Protein AF-Q95M94-F1 (afdb_monomer_lite)

pLDDT: mean 90.99, std 8.96, range [50.69, 97.06]

InterPro domains:
  IPR001356 Homeodomain [PF00046] (1-47)
  IPR001356 Homeodomain [PS50071] (1-48)
  IPR001356 Homeodomain [SM00389] (1-52)
  IPR001356 Homeodomain [cd00086] (1-49)
  IPR009057 Homedomain-like superfamily [SSF46689] (1-50)
  IPR017970 Homeobox, conserved site [PS00027] (23-46)
  IPR050649 Paired Homeobox Transcription Factors [PTHR24329] (1-52)

Radius of gyration: 11.53 Å; chains: 1; bounding box: 31×18×26 Å

Sequence (53 aa):
QIEALEKEFERTHYPDVFARERLAAKIDLPEARIQVWFSNRRAKWRREEKLRN

Foldseek 3Di:
DVVLLVVVCVVPLDDDQVRLVVSCVVVVHDSVVSVVVSVVVVVVVVVVVVVVD

Organism: Equus caballus (NCBI:txid9796)

Structure (mmCIF, N/CA/C/O backbone):
data_AF-Q95M94-F1
#
_entry.id   AF-Q95M94-F1
#
loop_
_atom_site.group_PDB
_atom_site.id
_atom_site.type_symbol
_atom_site.label_atom_id
_atom_site.label_alt_id
_atom_site.label_comp_id
_atom_site.label_asym_id
_atom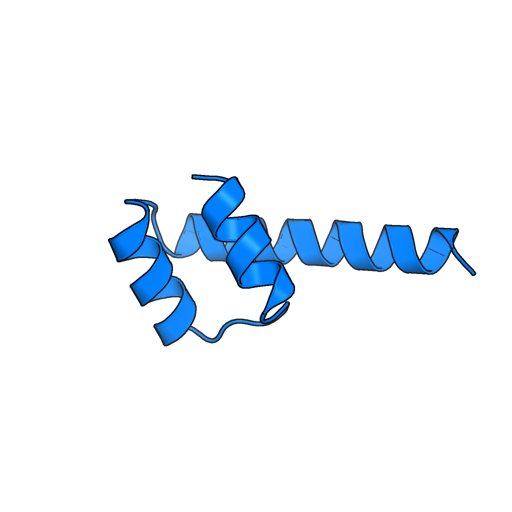_site.label_entity_id
_atom_site.label_seq_id
_atom_site.pdbx_PDB_ins_code
_atom_site.Cartn_x
_atom_site.Cartn_y
_atom_site.Cartn_z
_atom_site.occupancy
_atom_site.B_iso_or_equiv
_atom_site.auth_seq_id
_atom_site.auth_comp_id
_atom_site.auth_asym_id
_atom_site.auth_atom_id
_atom_site.pdbx_PDB_model_num
ATOM 1 N N . GLN A 1 1 ? 0.341 8.623 7.362 1.00 65.00 1 GLN A N 1
ATOM 2 C CA . GLN A 1 1 ? -0.248 7.476 6.623 1.00 65.00 1 GLN A CA 1
ATOM 3 C C . GLN A 1 1 ? 0.732 6.855 5.622 1.00 65.00 1 GLN A C 1
ATOM 5 O O . GLN A 1 1 ? 0.954 5.655 5.710 1.00 65.00 1 GLN A O 1
ATOM 10 N N . ILE A 1 2 ? 1.364 7.626 4.723 1.00 82.38 2 ILE A N 1
ATOM 11 C CA . ILE A 1 2 ?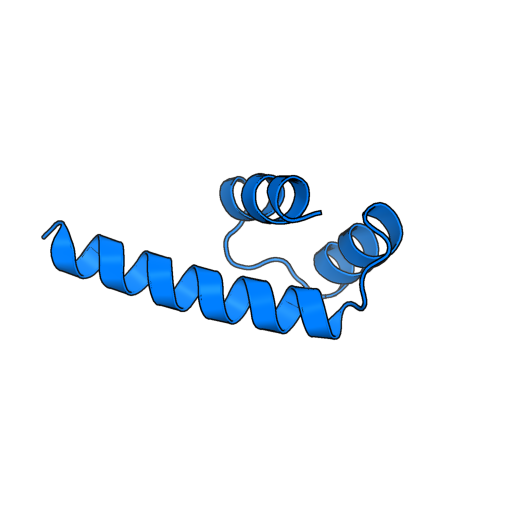 2.319 7.085 3.727 1.00 82.38 2 ILE A CA 1
ATOM 12 C C . ILE A 1 2 ? 3.571 6.463 4.369 1.00 82.38 2 ILE A C 1
ATOM 14 O O . ILE A 1 2 ? 4.003 5.406 3.931 1.00 82.38 2 ILE A O 1
ATOM 18 N N . GLU A 1 3 ? 4.101 7.034 5.453 1.00 89.25 3 GLU A N 1
ATOM 19 C CA . GLU A 1 3 ? 5.273 6.474 6.155 1.00 89.25 3 GLU A CA 1
ATOM 20 C C . GLU A 1 3 ? 5.037 5.057 6.689 1.00 89.25 3 GLU A C 1
ATOM 22 O O . GLU A 1 3 ? 5.932 4.221 6.659 1.00 89.25 3 GLU A O 1
ATOM 27 N N . ALA A 1 4 ? 3.819 4.753 7.144 1.00 87.94 4 ALA A N 1
ATOM 28 C CA . ALA A 1 4 ? 3.471 3.410 7.595 1.00 87.94 4 ALA A CA 1
ATOM 29 C C . ALA A 1 4 ? 3.383 2.414 6.426 1.00 87.94 4 ALA A C 1
ATOM 31 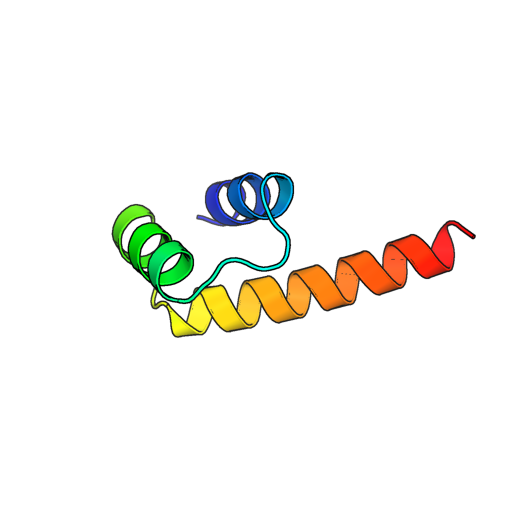O O . ALA A 1 4 ? 3.715 1.245 6.604 1.00 87.94 4 ALA A O 1
ATOM 32 N N . LEU A 1 5 ? 2.969 2.878 5.242 1.00 91.81 5 LEU A N 1
ATOM 33 C CA . LEU A 1 5 ? 2.930 2.074 4.019 1.00 91.81 5 LEU A CA 1
ATOM 34 C C . LEU A 1 5 ? 4.340 1.803 3.483 1.00 91.81 5 LEU A C 1
ATOM 36 O O . LEU A 1 5 ? 4.644 0.658 3.168 1.00 91.81 5 LEU A O 1
ATOM 40 N N . GLU A 1 6 ? 5.213 2.814 3.441 1.00 93.88 6 GLU A N 1
ATOM 41 C CA . GLU A 1 6 ? 6.627 2.643 3.065 1.00 93.88 6 GLU A CA 1
ATOM 42 C C . GLU A 1 6 ? 7.358 1.736 4.065 1.00 93.88 6 GLU A C 1
ATOM 44 O O . GLU A 1 6 ? 8.026 0.794 3.652 1.00 93.88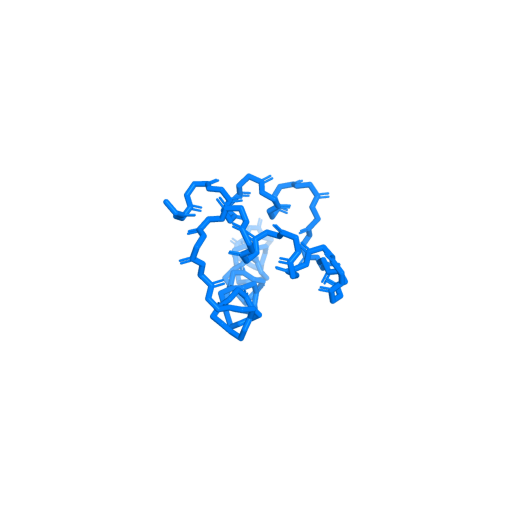 6 GLU A O 1
ATOM 49 N N . LYS A 1 7 ? 7.150 1.924 5.375 1.00 93.38 7 LYS A N 1
ATOM 50 C CA . LYS A 1 7 ? 7.753 1.065 6.405 1.00 93.38 7 LYS A CA 1
ATOM 51 C C . LYS A 1 7 ? 7.316 -0.396 6.291 1.00 93.38 7 LYS A C 1
ATOM 53 O O . LYS A 1 7 ? 8.115 -1.295 6.531 1.00 93.38 7 LYS A O 1
ATOM 58 N N . GLU A 1 8 ? 6.054 -0.660 5.955 1.00 92.88 8 GLU A N 1
ATOM 59 C CA . GLU A 1 8 ? 5.605 -2.037 5.717 1.00 92.88 8 GLU A CA 1
ATOM 60 C C . GLU A 1 8 ? 6.146 -2.578 4.382 1.00 92.88 8 GLU A C 1
ATOM 62 O O . GLU A 1 8 ? 6.509 -3.750 4.301 1.00 92.88 8 GLU A O 1
ATOM 67 N N . PHE A 1 9 ? 6.284 -1.724 3.363 1.00 93.75 9 PHE A N 1
ATOM 68 C CA . PHE A 1 9 ? 6.880 -2.078 2.073 1.00 93.75 9 PHE A CA 1
ATOM 69 C C . PHE A 1 9 ? 8.345 -2.518 2.204 1.00 93.75 9 PHE A C 1
ATOM 71 O O . PHE A 1 9 ? 8.733 -3.497 1.574 1.00 93.75 9 PHE A O 1
ATOM 78 N N . GLU A 1 10 ? 9.132 -1.869 3.066 1.00 93.19 10 GLU A N 1
ATOM 79 C CA . GLU A 1 10 ? 10.512 -2.278 3.384 1.00 93.19 10 GLU A CA 1
ATOM 80 C C . GLU A 1 10 ? 10.595 -3.685 3.996 1.00 93.19 10 GLU A C 1
ATOM 82 O O . GLU A 1 10 ? 11.588 -4.386 3.810 1.00 93.19 10 GLU A O 1
ATOM 87 N N . ARG A 1 11 ? 9.552 -4.118 4.718 1.00 92.75 11 ARG A N 1
ATOM 88 C CA . ARG A 1 11 ? 9.475 -5.469 5.300 1.00 92.75 11 ARG A CA 1
ATOM 89 C C . ARG A 1 11 ? 9.029 -6.493 4.268 1.00 92.75 11 ARG A C 1
ATOM 91 O O . ARG A 1 11 ? 9.532 -7.613 4.252 1.00 92.75 11 ARG A O 1
ATOM 98 N N . THR A 1 12 ? 8.054 -6.130 3.438 1.00 92.88 12 THR A N 1
ATOM 99 C CA . THR A 1 12 ? 7.568 -6.972 2.348 1.00 92.88 12 THR A CA 1
ATOM 100 C C . THR A 1 12 ? 6.934 -6.149 1.233 1.00 92.88 12 THR A C 1
ATOM 102 O O . THR A 1 12 ? 6.001 -5.374 1.436 1.00 92.88 12 THR A O 1
ATOM 105 N N . HIS A 1 13 ? 7.362 -6.399 -0.004 1.00 93.38 13 HIS A N 1
ATOM 106 C CA . HIS A 1 13 ? 6.737 -5.817 -1.193 1.00 93.38 13 HIS A CA 1
ATOM 107 C C . HIS A 1 13 ? 5.377 -6.463 -1.539 1.00 93.38 13 HIS A C 1
ATOM 109 O O . HIS A 1 13 ? 4.611 -5.913 -2.342 1.00 93.38 13 HIS A O 1
ATOM 115 N N . TYR A 1 14 ? 5.071 -7.628 -0.954 1.00 94.25 14 TYR A N 1
ATOM 116 C CA . TYR A 1 14 ? 3.892 -8.451 -1.245 1.00 94.25 14 TYR A CA 1
ATOM 117 C C . TYR A 1 14 ? 3.177 -8.883 0.049 1.00 94.25 14 TYR A C 1
ATOM 119 O O . TYR A 1 14 ? 3.183 -10.066 0.387 1.00 94.25 14 TYR A O 1
ATOM 127 N N . PRO A 1 15 ? 2.559 -7.950 0.795 1.00 93.38 15 PRO A N 1
ATOM 128 C CA . PRO A 1 15 ? 1.753 -8.310 1.957 1.00 93.38 15 PRO A CA 1
ATOM 129 C C . PRO A 1 15 ? 0.506 -9.097 1.530 1.00 93.38 15 PRO A C 1
ATOM 131 O O . PRO A 1 15 ? -0.163 -8.733 0.554 1.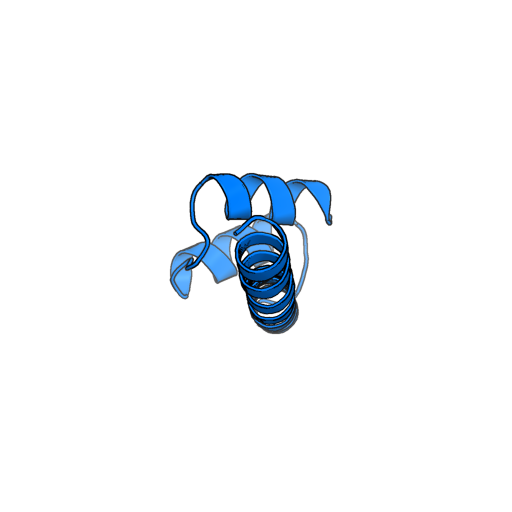00 93.38 15 PRO A O 1
ATOM 134 N N . ASP A 1 16 ? 0.174 -10.150 2.277 1.00 94.75 16 ASP A N 1
ATOM 135 C CA . ASP A 1 16 ? -1.076 -10.899 2.116 1.00 94.75 16 ASP A CA 1
ATOM 136 C C . ASP A 1 16 ? -2.309 -10.077 2.549 1.00 94.75 16 ASP A C 1
ATOM 138 O O . ASP A 1 16 ? -2.194 -8.937 3.008 1.00 94.75 16 ASP A O 1
ATOM 142 N N . VAL A 1 17 ? -3.511 -10.633 2.364 1.00 93.81 17 VAL A N 1
ATOM 143 C CA . VAL A 1 17 ? -4.766 -9.936 2.695 1.00 93.81 17 VAL A CA 1
ATOM 144 C C . VAL A 1 17 ? -4.861 -9.580 4.183 1.00 93.81 17 VAL A C 1
ATOM 146 O O . VAL A 1 17 ? -5.186 -8.442 4.509 1.00 93.81 17 VAL A O 1
ATOM 149 N N . PHE A 1 18 ? -4.457 -10.476 5.087 1.00 95.25 18 PHE A N 1
ATOM 150 C CA . PHE A 1 18 ? -4.515 -10.244 6.533 1.00 95.25 18 PHE A CA 1
ATOM 151 C C . PHE A 1 18 ? -3.532 -9.162 6.991 1.00 95.25 18 PHE A C 1
ATOM 153 O O . PHE A 1 18 ? -3.807 -8.397 7.918 1.00 95.25 18 PHE A O 1
ATOM 160 N N . ALA A 1 19 ? -2.353 -9.090 6.374 1.00 93.56 19 ALA A N 1
ATOM 161 C CA . ALA A 1 19 ? -1.384 -8.032 6.616 1.00 93.56 19 ALA A CA 1
ATOM 162 C C . ALA A 1 19 ? -1.928 -6.671 6.158 1.00 93.56 19 ALA A C 1
ATOM 164 O O . ALA A 1 19 ? -1.806 -5.688 6.892 1.00 93.56 19 ALA A O 1
ATOM 165 N N . ARG A 1 20 ? -2.588 -6.617 4.993 1.00 95.31 20 ARG A N 1
ATOM 166 C CA . ARG A 1 20 ? -3.201 -5.379 4.489 1.00 95.31 20 ARG A CA 1
ATOM 167 C C . ARG A 1 20 ? -4.401 -4.940 5.323 1.00 95.31 20 ARG A C 1
ATOM 169 O O . ARG A 1 20 ? -4.496 -3.753 5.609 1.00 95.31 20 ARG A O 1
ATOM 176 N N . GLU A 1 21 ? -5.252 -5.855 5.780 1.00 95.69 21 GLU A N 1
ATOM 177 C CA . GLU A 1 21 ? -6.373 -5.533 6.678 1.00 95.69 21 GLU A CA 1
ATOM 178 C C . GLU A 1 21 ? -5.901 -5.028 8.048 1.00 95.69 21 GLU A C 1
ATOM 180 O O . GLU A 1 21 ? -6.414 -4.034 8.563 1.00 95.69 21 GLU A O 1
ATOM 185 N N . ARG A 1 22 ? -4.864 -5.647 8.628 1.00 95.00 22 ARG A N 1
ATOM 186 C CA . ARG A 1 22 ? -4.258 -5.143 9.872 1.00 95.00 22 ARG A CA 1
ATOM 187 C C . ARG A 1 22 ? -3.659 -3.754 9.693 1.00 95.00 22 ARG A C 1
ATOM 189 O O . ARG A 1 22 ? -3.793 -2.910 10.578 1.00 95.00 22 ARG A O 1
ATOM 196 N N . LEU A 1 23 ? -3.005 -3.507 8.559 1.00 93.56 23 LEU A N 1
ATOM 197 C CA . LEU A 1 23 ? -2.467 -2.189 8.250 1.00 93.56 23 LEU A CA 1
ATOM 198 C C . LEU A 1 23 ? -3.594 -1.170 8.050 1.00 93.56 23 LEU A C 1
ATOM 200 O O . LEU A 1 23 ? -3.504 -0.083 8.610 1.00 93.56 23 LEU A O 1
ATOM 204 N N . ALA A 1 24 ? -4.661 -1.546 7.339 1.00 95.06 24 ALA A N 1
ATOM 205 C CA . ALA A 1 24 ? -5.863 -0.742 7.117 1.00 95.06 24 ALA A CA 1
ATOM 206 C C . ALA A 1 24 ? -6.473 -0.258 8.433 1.00 95.06 24 ALA A C 1
ATOM 208 O O . ALA A 1 24 ? -6.661 0.945 8.609 1.00 95.06 24 ALA A O 1
ATOM 209 N N . ALA A 1 25 ? -6.673 -1.172 9.384 1.00 94.69 25 ALA A N 1
ATOM 210 C CA . ALA A 1 25 ? -7.158 -0.840 10.720 1.00 94.69 25 ALA A CA 1
ATOM 211 C C . ALA A 1 25 ? -6.187 0.068 11.495 1.00 94.69 25 ALA A C 1
ATOM 213 O O . ALA A 1 25 ? -6.612 0.966 12.215 1.00 94.69 25 ALA A O 1
ATOM 214 N N . LYS A 1 26 ? -4.872 -0.135 11.345 1.00 93.12 26 LYS A N 1
ATOM 215 C CA . LYS A 1 26 ? -3.850 0.637 12.069 1.00 93.12 26 LYS A CA 1
ATOM 216 C C . LYS A 1 26 ? -3.731 2.088 11.597 1.00 93.12 26 LYS A C 1
ATOM 218 O O . LYS A 1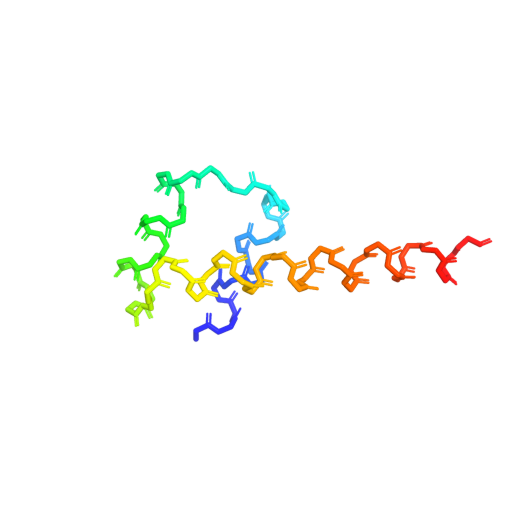 26 ? -3.420 2.956 12.408 1.00 93.12 26 LYS A O 1
ATOM 223 N N . ILE A 1 27 ? -3.881 2.340 10.297 1.00 92.50 27 ILE A N 1
ATOM 224 C CA . ILE A 1 27 ? -3.666 3.671 9.696 1.00 92.50 27 ILE A CA 1
ATOM 225 C C . ILE A 1 27 ? -4.966 4.354 9.264 1.00 92.50 27 ILE A C 1
ATOM 227 O O . ILE A 1 27 ? -4.902 5.401 8.613 1.00 92.50 27 ILE A O 1
ATOM 231 N N . ASP A 1 28 ? -6.099 3.745 9.614 1.00 94.44 28 ASP A N 1
ATOM 232 C CA . ASP A 1 28 ? -7.454 4.161 9.259 1.00 94.44 28 ASP A CA 1
ATOM 233 C C . ASP A 1 28 ? -7.594 4.441 7.755 1.00 94.44 28 ASP A C 1
ATOM 235 O O . ASP A 1 28 ? -7.894 5.546 7.301 1.00 94.44 28 ASP A O 1
ATOM 239 N N . LEU A 1 29 ? -7.259 3.432 6.947 1.00 94.19 29 LEU A N 1
ATOM 240 C CA . LEU A 1 29 ? -7.319 3.514 5.491 1.00 94.19 29 LEU A CA 1
ATOM 241 C C . LEU A 1 29 ? -7.965 2.248 4.923 1.00 94.19 29 LEU A C 1
ATOM 243 O O . LEU A 1 29 ? -7.587 1.159 5.340 1.00 94.19 29 LEU A O 1
ATOM 247 N N . PRO A 1 30 ? -8.870 2.337 3.931 1.00 95.75 30 PRO A N 1
ATOM 248 C CA . PRO A 1 30 ? -9.462 1.147 3.326 1.00 95.75 30 PRO A CA 1
ATOM 249 C C . PRO A 1 30 ? -8.406 0.191 2.752 1.00 95.75 30 PRO A C 1
ATOM 251 O O . PRO A 1 30 ? -7.483 0.632 2.063 1.00 95.75 30 PRO A O 1
ATOM 254 N N . GLU A 1 31 ? -8.581 -1.120 2.949 1.00 95.38 31 GLU A N 1
ATOM 255 C CA . GLU A 1 31 ? -7.684 -2.160 2.411 1.00 95.38 31 GLU A CA 1
ATOM 256 C C . GLU A 1 31 ? -7.469 -1.994 0.899 1.00 95.38 31 GLU A C 1
ATOM 258 O O . GLU A 1 31 ? -6.331 -2.018 0.429 1.00 95.38 31 GLU A O 1
ATOM 263 N N . ALA A 1 32 ? -8.529 -1.665 0.155 1.00 95.44 32 ALA A N 1
ATOM 264 C CA . ALA A 1 32 ? -8.452 -1.419 -1.281 1.00 95.44 32 ALA A CA 1
ATOM 265 C C . ALA A 1 32 ? -7.471 -0.286 -1.643 1.00 95.44 32 ALA A C 1
ATOM 267 O O . ALA A 1 32 ? -6.751 -0.365 -2.642 1.00 95.44 32 ALA A O 1
ATOM 268 N N . ARG A 1 33 ? -7.387 0.772 -0.821 1.00 95.62 33 ARG A N 1
ATOM 269 C CA . ARG A 1 33 ? -6.416 1.864 -1.016 1.00 95.62 33 ARG A CA 1
ATOM 270 C C . ARG A 1 33 ? -4.991 1.380 -0.760 1.00 95.62 33 ARG A C 1
ATOM 272 O O . ARG A 1 33 ? -4.093 1.754 -1.512 1.00 95.62 33 ARG A O 1
ATOM 279 N N . ILE A 1 34 ? -4.794 0.520 0.239 1.00 95.06 34 ILE A N 1
ATOM 280 C CA . ILE A 1 34 ? -3.504 -0.120 0.525 1.00 95.06 34 ILE A CA 1
ATOM 281 C C . ILE A 1 34 ? -3.093 -1.024 -0.640 1.00 95.06 34 ILE A C 1
ATOM 283 O O . ILE A 1 34 ? -1.971 -0.917 -1.128 1.00 95.06 34 ILE A O 1
ATOM 287 N N . GLN A 1 35 ? -4.000 -1.850 -1.161 1.00 95.81 35 GLN A N 1
ATOM 288 C CA . GLN A 1 35 ? -3.733 -2.713 -2.312 1.00 95.81 35 GLN A CA 1
ATOM 289 C C . GLN A 1 35 ? -3.280 -1.912 -3.544 1.00 95.81 35 GLN A C 1
ATOM 291 O O . GLN A 1 35 ? -2.283 -2.266 -4.190 1.00 95.81 35 GLN A O 1
ATOM 296 N N . VAL A 1 36 ? -3.987 -0.824 -3.872 1.00 97.06 36 VAL A N 1
ATOM 297 C CA . VAL A 1 36 ? -3.624 0.060 -4.992 1.00 97.06 36 VAL A CA 1
ATOM 298 C C . VAL A 1 36 ? -2.266 0.710 -4.744 1.00 97.06 36 VAL A C 1
ATOM 300 O O . VAL A 1 36 ? -1.416 0.722 -5.637 1.00 97.06 36 VAL A O 1
ATOM 303 N N . TRP A 1 37 ? -2.023 1.193 -3.525 1.00 96.06 37 TRP A N 1
ATOM 304 C CA . TRP A 1 37 ? -0.750 1.802 -3.159 1.00 96.06 37 TRP A CA 1
ATOM 305 C C . TRP A 1 37 ? 0.420 0.822 -3.325 1.00 96.06 37 TRP A C 1
ATOM 307 O O . TRP A 1 37 ? 1.381 1.142 -4.022 1.00 96.06 37 TRP A O 1
ATOM 317 N N . PHE A 1 38 ? 0.310 -0.404 -2.801 1.00 96.56 38 PHE A N 1
ATOM 318 C CA . PHE A 1 38 ? 1.341 -1.441 -2.942 1.00 96.56 38 PHE A CA 1
ATOM 319 C C . PHE A 1 38 ? 1.576 -1.826 -4.408 1.00 96.56 38 PHE A C 1
ATOM 321 O O . PHE A 1 38 ? 2.714 -2.048 -4.824 1.00 96.56 38 PHE A O 1
ATOM 328 N N . SER A 1 39 ? 0.521 -1.861 -5.225 1.00 96.56 39 SER A N 1
ATOM 329 C CA . SER A 1 39 ? 0.637 -2.126 -6.665 1.00 96.56 39 SER A CA 1
ATOM 330 C C . SER A 1 39 ? 1.422 -1.026 -7.386 1.00 96.56 39 SER A C 1
ATOM 332 O O . SER A 1 39 ? 2.352 -1.323 -8.143 1.00 96.56 39 SER A O 1
ATOM 334 N N . ASN A 1 40 ? 1.115 0.240 -7.094 1.00 96.75 40 ASN A N 1
ATOM 335 C CA . ASN A 1 40 ? 1.830 1.392 -7.643 1.00 96.75 40 ASN A CA 1
ATOM 336 C C . ASN A 1 40 ? 3.280 1.454 -7.147 1.00 96.75 40 ASN A C 1
ATOM 338 O O . ASN A 1 40 ? 4.195 1.694 -7.939 1.00 96.75 40 ASN A O 1
ATOM 342 N N . ARG A 1 41 ? 3.516 1.170 -5.863 1.00 96.12 41 ARG A N 1
ATOM 343 C CA . ARG A 1 41 ? 4.856 1.171 -5.271 1.00 96.12 41 ARG A CA 1
ATOM 344 C C . ARG A 1 41 ? 5.748 0.091 -5.877 1.00 96.12 41 ARG A C 1
ATOM 346 O O . ARG A 1 41 ? 6.879 0.397 -6.252 1.00 96.12 41 ARG A O 1
ATOM 353 N N . ARG A 1 42 ? 5.226 -1.126 -6.092 1.00 96.25 42 ARG A N 1
ATOM 354 C CA . ARG A 1 42 ? 5.926 -2.191 -6.837 1.00 96.25 42 ARG A CA 1
ATOM 355 C C . ARG A 1 42 ? 6.194 -1.823 -8.292 1.00 96.25 42 ARG A C 1
ATOM 357 O O . ARG A 1 42 ? 7.216 -2.216 -8.846 1.00 96.25 42 ARG A O 1
ATOM 364 N N . ALA A 1 43 ? 5.273 -1.114 -8.948 1.00 95.50 43 ALA A N 1
ATOM 365 C CA . ALA A 1 43 ? 5.496 -0.641 -10.311 1.00 95.50 43 ALA A CA 1
ATOM 366 C C . ALA A 1 43 ? 6.649 0.371 -10.368 1.00 95.50 43 ALA A C 1
ATOM 368 O O . ALA A 1 43 ? 7.488 0.270 -11.259 1.00 95.50 43 ALA A O 1
ATOM 369 N N . LYS A 1 44 ? 6.722 1.297 -9.403 1.00 94.06 44 LYS A N 1
ATOM 370 C CA . LYS A 1 44 ? 7.841 2.236 -9.260 1.00 94.06 44 LYS A CA 1
ATOM 371 C C . LYS A 1 44 ? 9.156 1.508 -8.964 1.00 94.06 44 LYS A C 1
ATOM 373 O O . LYS A 1 44 ? 10.110 1.705 -9.704 1.00 94.06 44 LYS A O 1
ATOM 378 N N . TRP A 1 45 ? 9.169 0.608 -7.981 1.00 93.12 45 TRP A N 1
ATOM 379 C CA . TRP A 1 45 ? 10.356 -0.165 -7.596 1.00 93.12 45 TRP A CA 1
ATOM 380 C C . TRP A 1 45 ? 10.961 -0.936 -8.780 1.00 93.12 45 TRP A C 1
ATOM 382 O O . TRP A 1 45 ? 12.139 -0.778 -9.079 1.00 93.12 45 TRP A O 1
ATOM 392 N N . ARG A 1 46 ? 10.134 -1.650 -9.559 1.00 93.06 46 ARG A N 1
ATOM 393 C CA . ARG A 1 46 ? 10.599 -2.354 -10.770 1.00 93.06 46 ARG A CA 1
ATOM 394 C C . ARG A 1 46 ? 11.161 -1.423 -11.848 1.00 93.06 46 ARG A C 1
ATOM 396 O O . ARG A 1 46 ? 12.019 -1.840 -12.620 1.00 93.06 46 ARG A O 1
ATOM 403 N N . ARG A 1 47 ? 10.650 -0.190 -11.972 1.00 91.25 47 ARG A N 1
ATOM 404 C CA . ARG A 1 47 ? 11.222 0.804 -12.900 1.00 91.25 47 ARG A CA 1
ATOM 405 C C . ARG A 1 47 ? 12.578 1.288 -12.398 1.00 91.25 47 ARG A C 1
ATOM 407 O O . ARG A 1 47 ? 13.499 1.380 -13.195 1.00 91.25 47 ARG A O 1
ATOM 414 N N . GLU A 1 48 ? 12.692 1.569 -11.103 1.00 89.06 48 GLU A N 1
ATOM 415 C CA . GLU A 1 48 ? 13.936 2.015 -10.466 1.00 89.06 48 GLU A CA 1
ATOM 416 C C . GLU A 1 48 ? 15.035 0.949 -10.558 1.00 89.06 48 GLU A C 1
ATOM 418 O O . GLU A 1 48 ? 16.166 1.288 -10.890 1.00 89.06 48 GLU A O 1
ATOM 423 N N . GLU A 1 49 ? 14.710 -0.335 -10.367 1.00 82.44 49 GLU A N 1
ATOM 424 C CA . GLU A 1 49 ? 15.659 -1.437 -10.593 1.00 82.44 49 GLU A CA 1
ATOM 425 C C . GLU A 1 49 ? 16.135 -1.514 -12.048 1.00 82.44 49 GLU A C 1
ATOM 427 O O . GLU A 1 49 ? 17.324 -1.686 -12.296 1.00 82.44 49 GLU A O 1
ATOM 432 N N . LYS A 1 50 ? 15.230 -1.335 -13.020 1.00 74.06 50 LYS A N 1
ATOM 433 C CA . LYS A 1 50 ? 15.581 -1.325 -14.451 1.00 74.06 50 LYS A CA 1
ATOM 434 C C . LYS A 1 50 ? 16.445 -0.137 -14.870 1.00 74.06 50 LYS A C 1
ATOM 436 O O . LYS A 1 50 ? 17.133 -0.244 -15.869 1.00 74.06 50 LYS A O 1
ATOM 441 N N . LEU A 1 51 ? 16.353 0.987 -14.162 1.00 71.75 51 LEU A N 1
ATOM 442 C CA . LEU A 1 51 ? 17.172 2.184 -14.389 1.00 71.75 51 LEU A CA 1
ATOM 443 C C . LEU A 1 51 ? 18.542 2.103 -13.700 1.00 71.75 51 LEU A C 1
ATOM 445 O O . LEU A 1 51 ? 19.423 2.898 -14.011 1.00 71.75 51 LEU A O 1
ATOM 449 N N . ARG A 1 52 ? 18.700 1.192 -12.733 1.00 67.81 52 ARG A N 1
ATOM 450 C CA . ARG A 1 52 ? 19.949 0.968 -11.993 1.00 67.81 52 ARG A CA 1
ATOM 451 C C . ARG A 1 52 ? 20.887 -0.049 -12.652 1.00 67.81 52 ARG A C 1
ATOM 453 O O . ARG A 1 52 ? 22.051 -0.083 -12.262 1.00 67.81 52 ARG A O 1
ATOM 460 N N . ASN A 1 53 ? 20.382 -0.846 -13.593 1.00 50.69 53 ASN A N 1
ATOM 461 C CA . ASN A 1 53 ? 21.130 -1.815 -14.400 1.00 50.69 53 ASN A CA 1
ATOM 462 C C . ASN A 1 53 ? 21.353 -1.276 -15.812 1.00 50.69 53 ASN A C 1
ATOM 464 O O . ASN A 1 53 ? 22.393 -1.634 -16.401 1.00 50.69 53 ASN A O 1
#

Secondary structure (DSSP, 8-state):
-HHHHHHHHHH-SS--HHHHHHHHHHHT--HHHHHHHHHHHHHHHHHHHHHH-